Protein AF-A0A3N5NLP8-F1 (afdb_monomer)

Sequence (123 aa):
MAPIVLSALDLPSLENQPTICHPLHTFRSRAATRAAYEDRAVSVDARPTIVDGLIRVNVTVNSQEPPKMPTPEAPFKQPDPLLNWSNSFALLLQSGKPMVALETSDAVTKRRMSIEVKATILK

pLDDT: mean 72.52, std 20.79, range [34.62, 97.81]

Radius of gyration: 33.48 Å; Cα contacts (8 Å, |Δi|>4): 142; chains: 1; bounding box: 58×77×70 Å

Secondary structure (DSSP, 8-state):
----------------------------------------EEEEEEEEEEETTEEEEEEEEEEE-------TTS------GGG-EEEEEEEEE-TT--EEEEEEE-TTT--EEEEEE------

Nearest PDB structures (foldseek):
  4mq7-assembly1_A  TM=4.388E-01  e=2.510E+00  Homo sapiens
  4x6f-assembly1_A  TM=4.170E-01  e=6.845E+00  Homo sapiens

Mean predicted aligned error: 15.93 Å

Structure (mmCIF, N/CA/C/O backbone):
data_AF-A0A3N5NLP8-F1
#
_entry.id   AF-A0A3N5NLP8-F1
#
loop_
_atom_site.group_PDB
_atom_site.id
_atom_site.type_symbol
_atom_site.label_atom_id
_atom_site.label_alt_id
_atom_site.label_comp_id
_atom_site.label_asym_id
_atom_site.label_entity_id
_atom_site.label_seq_id
_atom_site.pdbx_PDB_ins_code
_atom_site.Cartn_x
_atom_site.Cartn_y
_atom_site.Cartn_z
_atom_site.occupancy
_atom_site.B_iso_or_equiv
_atom_site.auth_seq_id
_atom_site.auth_comp_id
_atom_site.auth_asym_id
_atom_site.auth_atom_id
_atom_site.pdbx_PDB_model_num
ATOM 1 N N . MET A 1 1 ? 1.611 66.928 -51.313 1.00 37.59 1 MET A N 1
ATOM 2 C CA . MET A 1 1 ? 2.534 68.081 -51.278 1.00 37.59 1 MET A CA 1
ATOM 3 C C . MET A 1 1 ? 3.824 67.626 -50.619 1.00 37.59 1 MET A C 1
ATOM 5 O O . MET A 1 1 ? 3.782 67.190 -49.480 1.00 37.59 1 MET A O 1
ATOM 9 N N . ALA A 1 2 ? 4.916 67.639 -51.387 1.00 47.12 2 ALA A N 1
ATOM 10 C CA . ALA A 1 2 ? 6.308 67.561 -50.921 1.00 47.12 2 ALA A CA 1
ATOM 11 C C . ALA A 1 2 ? 6.633 68.825 -50.068 1.00 47.12 2 ALA A C 1
ATOM 13 O O . ALA A 1 2 ? 5.840 69.767 -50.202 1.00 47.12 2 ALA A O 1
ATOM 14 N N . PRO A 1 3 ? 7.746 68.944 -49.285 1.00 48.66 3 PRO A N 1
ATOM 15 C CA . PRO A 1 3 ? 9.103 68.585 -49.752 1.00 48.66 3 PRO A CA 1
ATOM 16 C C . PRO A 1 3 ? 10.246 68.322 -48.701 1.00 48.66 3 PRO A C 1
ATOM 18 O O . PRO A 1 3 ? 10.047 68.501 -47.509 1.00 48.66 3 PRO A O 1
ATOM 21 N N . ILE A 1 4 ? 11.464 68.009 -49.216 1.00 39.38 4 ILE A N 1
ATOM 22 C CA . ILE A 1 4 ? 12.813 68.539 -48.807 1.00 39.38 4 ILE A CA 1
ATOM 23 C C . ILE A 1 4 ? 13.465 68.001 -47.482 1.00 39.38 4 ILE A C 1
ATOM 25 O O . ILE A 1 4 ? 12.755 67.817 -46.511 1.00 39.38 4 ILE A O 1
ATOM 29 N N . VAL A 1 5 ? 14.784 67.742 -47.277 1.00 38.22 5 VAL A N 1
ATOM 30 C CA . VAL A 1 5 ? 16.069 67.822 -48.040 1.00 38.22 5 VAL A CA 1
ATOM 31 C C . VAL A 1 5 ? 17.267 67.332 -47.174 1.00 38.22 5 VAL A C 1
ATOM 33 O O . VAL A 1 5 ? 17.273 67.546 -45.970 1.00 38.22 5 VAL A O 1
ATOM 36 N N . LEU A 1 6 ? 18.256 66.728 -47.858 1.00 34.62 6 LEU A N 1
ATOM 37 C CA . LEU A 1 6 ? 19.743 66.696 -47.745 1.00 34.62 6 LEU A CA 1
ATOM 38 C C . LEU A 1 6 ? 20.582 66.479 -46.450 1.00 34.62 6 LEU A C 1
ATOM 40 O O . LEU A 1 6 ? 20.473 67.216 -45.479 1.00 34.62 6 LEU A O 1
ATOM 44 N N . SER A 1 7 ? 21.652 65.685 -46.692 1.00 37.09 7 SER A N 1
ATOM 45 C CA . SER A 1 7 ? 23.093 65.898 -46.364 1.00 37.09 7 SER A CA 1
ATOM 46 C C . SER A 1 7 ? 23.588 65.641 -44.932 1.00 37.09 7 SER A C 1
ATOM 48 O O . SER A 1 7 ? 22.862 65.876 -43.984 1.00 37.09 7 SER A O 1
ATOM 50 N N . ALA A 1 8 ? 24.828 65.211 -44.656 1.00 35.59 8 ALA A N 1
ATOM 51 C CA . ALA A 1 8 ? 26.021 64.859 -45.438 1.00 35.59 8 ALA A CA 1
ATOM 52 C C . ALA A 1 8 ? 26.962 63.994 -44.558 1.00 35.59 8 ALA A C 1
ATOM 54 O O . ALA A 1 8 ? 26.833 63.994 -43.340 1.00 35.59 8 ALA A O 1
ATOM 55 N N . LEU A 1 9 ? 27.877 63.284 -45.232 1.00 45.72 9 LEU A N 1
ATOM 56 C CA . LEU A 1 9 ? 29.258 62.922 -44.859 1.00 45.72 9 LEU A CA 1
ATOM 57 C C . LEU A 1 9 ? 29.652 62.928 -43.369 1.00 45.72 9 LEU A C 1
ATOM 59 O O . LEU A 1 9 ? 29.716 63.990 -42.763 1.00 45.72 9 LEU A O 1
ATOM 63 N N . ASP A 1 10 ? 30.159 61.790 -42.886 1.00 39.56 10 ASP A N 1
ATOM 64 C CA . ASP A 1 10 ? 31.496 61.807 -42.282 1.00 39.56 10 ASP A CA 1
ATOM 65 C C . ASP A 1 10 ? 32.181 60.433 -42.384 1.00 39.56 10 ASP A C 1
ATOM 67 O O . ASP A 1 10 ? 31.595 59.394 -42.077 1.00 39.56 10 ASP A O 1
ATOM 71 N N . LEU A 1 11 ? 33.423 60.443 -42.863 1.00 53.59 11 LEU A N 1
ATOM 72 C CA . LEU A 1 11 ? 34.351 59.314 -42.903 1.00 53.59 11 LEU A CA 1
ATOM 73 C C . LEU A 1 11 ? 35.507 59.676 -41.965 1.00 53.59 11 LEU A C 1
ATOM 75 O O . LEU A 1 11 ? 36.300 60.548 -42.314 1.00 53.59 11 LEU A O 1
ATOM 79 N N . PRO A 1 12 ? 35.686 58.960 -40.850 1.00 48.59 12 PRO A N 1
ATOM 80 C CA . PRO A 1 12 ? 37.001 58.798 -40.250 1.00 48.59 12 PRO A CA 1
ATOM 81 C C . PRO A 1 12 ? 37.440 57.341 -40.455 1.00 48.59 12 PRO A C 1
ATOM 83 O O . PRO A 1 12 ? 36.744 56.396 -40.101 1.00 48.59 12 PRO A O 1
ATOM 86 N N . SER A 1 13 ? 38.466 57.119 -41.271 1.00 41.59 13 SER A N 1
ATOM 87 C CA . SER A 1 13 ? 39.885 57.157 -40.892 1.00 41.59 13 SER A CA 1
ATOM 88 C C . SER A 1 13 ? 40.348 55.806 -40.349 1.00 41.59 13 SER A C 1
ATOM 90 O O . SER A 1 13 ? 39.900 55.334 -39.308 1.00 41.59 13 SER A O 1
ATOM 92 N N . LEU A 1 14 ? 41.259 55.192 -41.107 1.00 51.69 14 LEU A N 1
ATOM 93 C CA . LEU A 1 14 ? 42.078 54.058 -40.703 1.00 51.69 14 LEU A CA 1
ATOM 94 C C . LEU A 1 14 ? 42.823 54.399 -39.413 1.00 51.69 14 LEU A C 1
ATOM 96 O O . LEU A 1 14 ? 43.750 55.196 -39.463 1.00 51.69 14 LEU A O 1
ATOM 100 N N . GLU A 1 15 ? 42.497 53.740 -38.306 1.00 49.00 15 GLU A N 1
ATOM 101 C CA . GLU A 1 15 ? 43.512 53.379 -37.321 1.00 49.00 15 GLU A CA 1
ATOM 102 C C . GLU A 1 15 ? 43.007 52.304 -36.358 1.00 49.00 15 GLU A C 1
ATOM 104 O O . GLU A 1 15 ? 41.912 52.383 -35.807 1.00 49.00 15 GLU A O 1
ATOM 109 N N . ASN A 1 16 ? 43.887 51.330 -36.129 1.00 49.62 16 ASN A N 1
ATOM 110 C CA . ASN A 1 16 ? 43.875 50.381 -35.022 1.00 49.62 16 ASN A CA 1
ATOM 111 C C . ASN A 1 16 ? 42.910 49.181 -35.130 1.00 49.62 16 ASN A C 1
ATOM 113 O O . ASN A 1 16 ? 41.858 49.128 -34.497 1.00 49.62 16 ASN A O 1
ATOM 117 N N . GLN A 1 17 ? 43.324 48.144 -35.872 1.00 42.97 17 GLN A N 1
ATOM 118 C CA . GLN A 1 17 ? 42.794 46.796 -35.650 1.00 42.97 17 GLN A CA 1
ATOM 119 C C . GLN A 1 17 ? 43.448 46.199 -34.394 1.00 42.97 17 GLN A C 1
ATOM 121 O O . GLN A 1 17 ? 44.653 45.941 -34.418 1.00 42.97 17 GLN A O 1
ATOM 126 N N . PRO A 1 18 ? 42.708 45.916 -33.308 1.00 43.25 18 PRO A N 1
ATOM 127 C CA . PRO A 1 18 ? 43.194 44.970 -32.322 1.00 43.25 18 PRO A CA 1
ATOM 128 C C . PRO A 1 18 ? 43.173 43.580 -32.960 1.00 43.25 18 PRO A C 1
ATOM 130 O O . PRO A 1 18 ? 42.140 43.127 -33.452 1.00 43.25 18 PRO A O 1
ATOM 133 N N . THR A 1 19 ? 44.314 42.895 -32.950 1.00 53.75 19 THR A N 1
ATOM 134 C CA . THR A 1 19 ? 44.403 41.466 -33.257 1.00 53.75 19 THR A CA 1
ATOM 135 C C . THR A 1 19 ? 43.453 40.715 -32.327 1.00 53.75 19 THR A C 1
ATOM 137 O O . THR A 1 19 ? 43.763 40.465 -31.162 1.00 53.75 19 THR A O 1
ATOM 140 N N . ILE A 1 20 ? 42.265 40.381 -32.831 1.00 46.31 20 ILE A N 1
ATOM 141 C CA . ILE A 1 20 ? 41.319 39.511 -32.143 1.00 46.31 20 ILE A CA 1
ATOM 142 C C . ILE A 1 20 ? 41.908 38.107 -32.231 1.00 46.31 20 ILE A C 1
ATOM 144 O O . ILE A 1 20 ? 41.724 37.387 -33.209 1.00 46.31 20 ILE A O 1
ATOM 148 N N . CYS A 1 21 ? 42.641 37.714 -31.194 1.00 42.69 21 CYS A N 1
ATOM 149 C CA . CYS A 1 21 ? 42.892 36.310 -30.925 1.00 42.69 21 CYS A CA 1
ATOM 150 C C . CYS A 1 21 ? 41.525 35.655 -30.715 1.00 42.69 21 CYS A C 1
ATOM 152 O O . CYS A 1 21 ? 40.910 35.845 -29.668 1.00 42.69 21 CYS A O 1
ATOM 154 N N . HIS A 1 22 ? 41.019 34.918 -31.705 1.00 40.53 22 HIS A N 1
ATOM 155 C CA . HIS A 1 22 ? 39.887 34.031 -31.481 1.00 40.53 22 HIS A CA 1
ATOM 156 C C . HIS A 1 22 ? 40.308 33.014 -30.416 1.00 40.53 22 HIS A C 1
ATOM 158 O O . HIS A 1 22 ? 41.209 32.211 -30.684 1.00 40.53 22 HIS A O 1
ATOM 164 N N . PRO A 1 23 ? 39.704 33.002 -29.212 1.00 45.69 23 PRO A N 1
ATOM 165 C CA . PRO A 1 23 ? 39.822 31.825 -28.383 1.00 45.69 23 PRO A CA 1
ATOM 166 C C . PRO A 1 23 ? 39.174 30.701 -29.188 1.00 45.69 23 PRO A C 1
ATOM 168 O O . PRO A 1 23 ? 37.975 30.731 -29.471 1.00 45.69 23 PRO A O 1
ATOM 171 N N . LEU A 1 24 ? 39.981 29.719 -29.593 1.00 41.62 24 LEU A N 1
ATOM 172 C CA . LEU A 1 24 ? 39.493 28.391 -29.925 1.00 41.62 24 LEU A CA 1
ATOM 173 C C . LEU A 1 24 ? 38.760 27.898 -28.678 1.00 41.62 24 LEU A C 1
ATOM 175 O O . LEU A 1 24 ? 39.335 27.271 -27.790 1.00 41.62 24 LEU A O 1
ATOM 179 N N . HIS A 1 25 ? 37.473 28.225 -28.593 1.00 42.22 25 HIS A N 1
ATOM 180 C CA . HIS A 1 25 ? 36.535 27.520 -27.756 1.00 42.22 25 HIS A CA 1
ATOM 181 C C . HIS A 1 25 ? 36.469 26.117 -28.342 1.00 42.22 25 HIS A C 1
ATOM 183 O O . HIS A 1 25 ? 35.593 25.789 -29.138 1.00 42.22 25 HIS A O 1
ATOM 189 N N . THR A 1 26 ? 37.412 25.263 -27.946 1.00 43.81 26 THR A N 1
ATOM 190 C CA . THR A 1 26 ? 37.135 23.840 -27.886 1.00 43.81 26 THR A CA 1
ATOM 191 C C . THR A 1 26 ? 35.930 23.723 -26.972 1.00 43.81 26 THR A C 1
ATOM 193 O O . THR A 1 26 ? 36.052 23.763 -25.745 1.00 43.81 26 THR A O 1
ATOM 196 N N . PHE A 1 27 ? 34.751 23.651 -27.585 1.00 39.81 27 PHE A N 1
ATOM 197 C CA . PHE A 1 27 ? 33.553 23.129 -26.971 1.00 39.81 27 PHE A CA 1
ATOM 198 C C . PHE A 1 27 ? 33.929 21.711 -26.542 1.00 39.81 27 PHE A C 1
ATOM 200 O O . PHE A 1 27 ? 33.779 20.740 -27.279 1.00 39.81 27 PHE A O 1
ATOM 207 N N . ARG A 1 28 ? 34.468 21.577 -25.325 1.00 47.31 28 ARG A N 1
ATOM 208 C CA . ARG A 1 28 ? 34.293 20.354 -24.562 1.00 47.31 28 ARG A CA 1
ATOM 209 C C . ARG A 1 28 ? 32.790 20.259 -24.390 1.00 47.31 28 ARG A C 1
ATOM 211 O O . ARG A 1 28 ? 32.229 20.834 -23.461 1.00 47.31 28 ARG A O 1
ATOM 218 N N . SER A 1 29 ? 32.154 19.575 -25.335 1.00 47.47 29 SER A N 1
ATOM 219 C CA . SER A 1 29 ? 30.876 18.920 -25.148 1.00 47.47 29 SER A CA 1
ATOM 220 C C . SER A 1 29 ? 31.035 18.087 -23.877 1.00 47.47 29 SER A C 1
ATOM 222 O O . SER A 1 29 ? 31.491 16.943 -23.895 1.00 47.47 29 SER A O 1
ATOM 224 N N 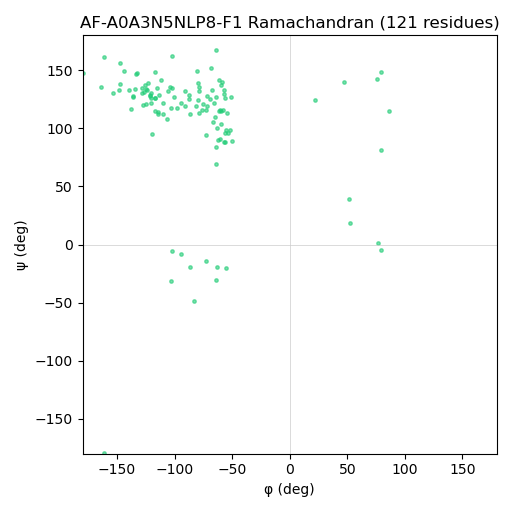. ARG A 1 30 ? 30.734 18.703 -22.731 1.00 47.41 30 ARG A N 1
ATOM 225 C CA . ARG A 1 30 ? 30.304 17.987 -21.546 1.00 47.41 30 ARG A CA 1
ATOM 226 C C . ARG A 1 30 ? 29.013 17.331 -21.996 1.00 47.41 30 ARG A C 1
ATOM 228 O O . ARG A 1 30 ? 27.956 17.950 -21.927 1.00 47.41 30 ARG A O 1
ATOM 235 N N . ALA A 1 31 ? 29.131 16.119 -22.534 1.00 53.31 31 ALA A N 1
ATOM 236 C CA . ALA A 1 31 ? 28.024 15.197 -22.623 1.00 53.31 31 ALA A CA 1
ATOM 237 C C . ALA A 1 31 ? 27.500 15.091 -21.194 1.00 53.31 31 ALA A C 1
ATOM 239 O O . ALA A 1 31 ? 28.100 14.442 -20.338 1.00 53.31 31 ALA A O 1
ATOM 240 N N . ALA A 1 32 ? 26.468 15.874 -20.896 1.00 54.88 32 ALA A N 1
ATOM 241 C CA . ALA A 1 32 ? 25.752 15.770 -19.655 1.00 54.88 32 ALA A CA 1
ATOM 242 C C . ALA A 1 32 ? 25.139 14.374 -19.691 1.00 54.88 32 ALA A C 1
ATOM 244 O O . ALA A 1 32 ? 24.141 14.148 -20.371 1.00 54.88 32 ALA A O 1
ATOM 245 N N . THR A 1 33 ? 25.770 13.427 -19.006 1.00 50.59 33 THR A N 1
ATOM 246 C CA . THR A 1 33 ? 25.199 12.134 -18.644 1.00 50.59 33 THR A CA 1
ATOM 247 C C . THR A 1 33 ? 24.031 12.398 -17.696 1.00 50.59 33 THR A C 1
ATOM 249 O O . THR A 1 33 ? 24.090 12.135 -16.498 1.00 50.59 33 THR A O 1
ATOM 252 N N . ARG A 1 34 ? 22.947 12.987 -18.217 1.00 51.75 34 ARG A N 1
ATOM 253 C CA . ARG A 1 34 ? 21.654 12.949 -17.551 1.00 51.75 34 ARG A CA 1
ATOM 254 C C . ARG A 1 34 ? 21.260 11.483 -17.546 1.00 51.75 34 ARG A C 1
ATOM 256 O O . ARG A 1 34 ? 21.004 10.907 -18.599 1.00 51.75 34 ARG A O 1
ATOM 263 N N . ALA A 1 35 ? 21.282 10.875 -16.365 1.00 59.28 35 ALA A N 1
ATOM 264 C CA . ALA A 1 35 ? 20.663 9.578 -16.172 1.00 59.28 35 ALA A CA 1
ATOM 265 C C . ALA A 1 35 ? 19.233 9.664 -16.722 1.00 59.28 35 ALA A C 1
ATOM 267 O O . ALA A 1 35 ? 18.499 10.592 -16.376 1.00 59.28 35 ALA A O 1
ATOM 268 N N . ALA A 1 36 ? 18.867 8.742 -17.611 1.00 60.41 36 ALA A N 1
ATOM 269 C CA . ALA A 1 36 ? 17.495 8.633 -18.074 1.00 60.41 36 ALA A CA 1
ATOM 270 C C . ALA A 1 36 ? 16.608 8.394 -16.843 1.00 60.41 36 ALA A C 1
ATOM 272 O O . ALA A 1 36 ? 16.785 7.412 -16.116 1.00 60.41 36 ALA A O 1
ATOM 273 N N . TYR A 1 37 ? 15.717 9.340 -16.555 1.00 59.25 37 TYR A N 1
ATOM 274 C CA . TYR A 1 37 ? 14.707 9.177 -15.522 1.00 59.25 37 TYR A CA 1
ATOM 275 C C . TYR A 1 37 ? 13.516 8.491 -16.180 1.00 59.25 37 TYR A C 1
ATOM 277 O O . TYR A 1 37 ? 12.905 9.053 -17.084 1.00 59.25 37 TYR A O 1
ATOM 285 N N . GLU A 1 38 ? 13.246 7.252 -15.787 1.00 67.12 38 GLU A N 1
ATOM 286 C CA . GLU A 1 38 ? 12.012 6.570 -16.164 1.00 67.12 38 GLU A CA 1
ATOM 287 C C . GLU A 1 38 ? 10.991 6.770 -15.045 1.00 67.12 38 GLU A C 1
ATOM 289 O O . GLU A 1 38 ? 11.252 6.402 -13.891 1.00 67.12 38 GLU A O 1
ATOM 294 N N . ASP A 1 39 ? 9.852 7.366 -15.402 1.00 69.19 39 ASP A N 1
ATOM 295 C CA . ASP A 1 39 ? 8.692 7.473 -14.526 1.00 69.19 39 ASP A CA 1
ATOM 296 C C . ASP A 1 39 ? 8.107 6.077 -14.292 1.00 69.19 39 ASP A C 1
ATOM 298 O O . ASP A 1 39 ? 7.915 5.297 -15.228 1.00 69.19 39 ASP A O 1
ATOM 302 N N . ARG A 1 40 ? 7.826 5.753 -13.027 1.00 72.50 40 ARG A N 1
ATOM 303 C CA . ARG A 1 40 ? 7.183 4.494 -12.635 1.00 72.50 40 ARG A CA 1
ATOM 304 C C . ARG A 1 40 ? 5.885 4.790 -11.909 1.00 72.50 40 ARG A C 1
ATOM 306 O O . ARG A 1 40 ? 5.869 5.580 -10.966 1.00 72.50 40 ARG A O 1
ATOM 313 N N . ALA A 1 41 ? 4.815 4.126 -12.328 1.00 81.00 41 ALA A N 1
ATOM 314 C CA . ALA A 1 41 ? 3.546 4.177 -11.626 1.00 81.00 41 ALA A CA 1
ATOM 315 C C . ALA A 1 41 ? 3.523 3.090 -10.545 1.00 81.00 41 ALA A C 1
ATOM 317 O O . ALA A 1 41 ? 3.718 1.909 -10.837 1.00 81.00 41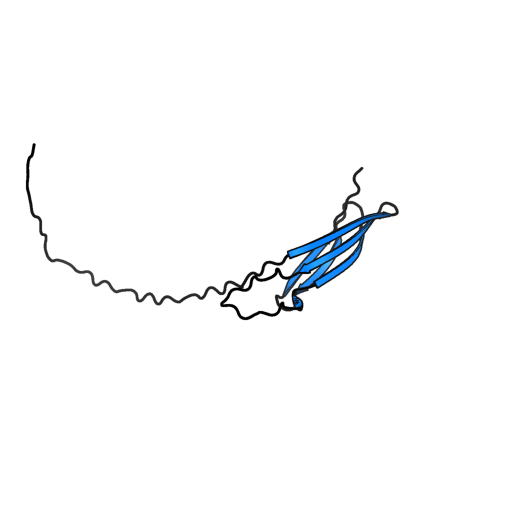 ALA A O 1
ATOM 318 N N . VAL A 1 42 ? 3.267 3.494 -9.300 1.00 85.06 42 VAL A N 1
ATOM 319 C CA . VAL A 1 42 ? 3.030 2.581 -8.177 1.00 85.06 42 VAL A CA 1
ATOM 320 C C . VAL A 1 42 ? 1.561 2.684 -7.789 1.00 85.06 42 VAL A C 1
ATOM 322 O O . VAL A 1 42 ? 1.074 3.762 -7.460 1.00 85.06 42 VAL A O 1
ATOM 325 N N . SER A 1 43 ? 0.862 1.556 -7.832 1.00 91.00 43 SER A N 1
ATOM 326 C CA . SER A 1 43 ? -0.527 1.420 -7.400 1.00 91.00 43 SER A CA 1
ATOM 327 C C . SER A 1 43 ? -0.575 0.723 -6.044 1.00 91.00 43 SER A C 1
ATOM 329 O O . SER A 1 43 ? 0.113 -0.278 -5.840 1.00 91.00 43 SER A O 1
ATOM 331 N N . VAL A 1 44 ? -1.390 1.240 -5.123 1.00 92.31 44 VAL A N 1
ATOM 332 C CA . VAL A 1 44 ? -1.550 0.704 -3.765 1.00 92.31 44 VAL A CA 1
ATOM 333 C C . VAL A 1 44 ? -3.035 0.468 -3.497 1.00 92.31 44 VAL A C 1
ATOM 335 O O . VAL A 1 44 ? -3.818 1.412 -3.534 1.00 92.31 44 VAL A O 1
ATOM 338 N N . ASP A 1 45 ? -3.410 -0.780 -3.216 1.00 95.75 45 ASP A N 1
ATOM 339 C CA . ASP A 1 45 ? -4.729 -1.157 -2.689 1.00 95.75 45 ASP A CA 1
ATOM 340 C C . ASP A 1 45 ? -4.585 -1.520 -1.210 1.00 95.75 45 ASP A C 1
ATOM 342 O O . ASP A 1 45 ? -3.694 -2.288 -0.840 1.00 95.75 45 ASP A O 1
ATOM 346 N N . ALA A 1 46 ? -5.451 -0.982 -0.354 1.00 95.62 46 ALA A N 1
ATOM 347 C CA . ALA A 1 46 ? -5.416 -1.232 1.083 1.00 95.62 46 ALA A CA 1
ATOM 348 C C . ALA A 1 46 ? -6.827 -1.477 1.620 1.00 95.62 46 ALA A C 1
ATOM 350 O O . ALA A 1 46 ? -7.729 -0.661 1.443 1.00 95.62 46 ALA A O 1
ATOM 351 N N . ARG A 1 47 ? -7.009 -2.599 2.322 1.00 97.25 47 ARG A N 1
ATOM 352 C CA . ARG A 1 47 ? -8.297 -3.030 2.882 1.00 97.25 47 ARG A CA 1
ATOM 353 C C . ARG A 1 47 ? -8.189 -3.144 4.403 1.00 97.25 47 ARG A C 1
ATOM 355 O O . ARG A 1 47 ? -7.700 -4.168 4.892 1.00 97.25 47 ARG A O 1
ATOM 362 N N . PRO A 1 48 ? -8.574 -2.095 5.153 1.00 96.50 48 PRO A N 1
ATOM 363 C CA . PRO A 1 48 ? -8.512 -2.100 6.608 1.00 96.50 48 PRO A CA 1
ATOM 364 C C . PRO A 1 48 ? -9.707 -2.840 7.232 1.00 96.50 48 PRO A C 1
ATOM 366 O O . PRO A 1 48 ? -10.815 -2.851 6.701 1.00 96.50 48 PRO A O 1
ATOM 369 N N . THR A 1 49 ? -9.494 -3.450 8.393 1.00 97.69 49 THR A N 1
ATOM 370 C CA . THR A 1 49 ? -10.518 -4.082 9.235 1.00 97.69 49 THR A CA 1
ATOM 371 C C . THR A 1 49 ? -10.116 -3.921 10.698 1.00 97.69 49 THR A C 1
ATOM 373 O O . THR A 1 49 ? -8.945 -4.078 11.038 1.00 97.69 49 THR A O 1
ATOM 376 N N . ILE A 1 50 ? -11.066 -3.605 11.576 1.00 97.06 50 ILE A N 1
ATOM 377 C CA . ILE A 1 50 ? -10.799 -3.481 13.015 1.00 97.06 50 ILE A CA 1
ATOM 378 C C . ILE A 1 50 ? -10.956 -4.859 13.663 1.00 97.06 50 ILE A C 1
ATOM 380 O O . ILE A 1 50 ? -11.973 -5.519 13.462 1.00 97.06 50 ILE A O 1
ATOM 384 N N . VAL A 1 51 ? -9.952 -5.288 14.427 1.00 96.62 51 VAL A N 1
ATOM 385 C CA . VAL A 1 51 ? -9.932 -6.566 15.156 1.00 96.62 51 VAL A CA 1
ATOM 386 C C . VAL A 1 51 ? -9.354 -6.303 16.543 1.00 96.62 51 VAL A C 1
ATOM 388 O O . VAL A 1 51 ? -8.215 -5.858 16.647 1.00 96.62 51 VAL A O 1
ATOM 391 N N . ASP A 1 52 ? -10.142 -6.518 17.598 1.00 95.12 52 ASP A N 1
ATOM 392 C CA . ASP A 1 52 ? -9.719 -6.377 19.005 1.00 95.12 52 ASP A CA 1
ATOM 393 C C . ASP A 1 52 ? -9.037 -5.034 19.342 1.00 95.12 52 ASP A C 1
ATOM 395 O O . ASP A 1 52 ? -8.048 -4.964 20.069 1.00 95.12 52 ASP A O 1
ATOM 399 N N . GLY A 1 53 ? -9.544 -3.933 18.774 1.00 93.75 53 GLY A N 1
ATOM 400 C CA . GLY A 1 53 ? -8.981 -2.588 18.968 1.00 93.75 53 GLY A CA 1
ATOM 401 C C . GLY A 1 53 ? -7.697 -2.304 18.174 1.00 93.75 53 GLY A C 1
ATOM 402 O O . GLY A 1 53 ? -7.161 -1.197 18.252 1.00 93.75 53 GLY A O 1
ATOM 403 N N . LEU A 1 54 ? -7.225 -3.266 17.379 1.00 96.38 54 LEU A N 1
ATOM 404 C CA . LEU A 1 54 ? -6.137 -3.120 16.414 1.00 96.38 54 LEU A CA 1
ATOM 405 C C . LEU A 1 54 ? -6.686 -2.991 14.989 1.00 96.38 54 LEU A C 1
ATOM 407 O O . LEU A 1 54 ? -7.837 -3.324 14.702 1.00 96.38 54 LEU A O 1
ATOM 411 N N . ILE A 1 55 ? -5.847 -2.501 14.078 1.00 97.81 55 ILE A N 1
ATOM 412 C CA . ILE A 1 55 ? -6.194 -2.333 12.666 1.00 97.81 55 ILE A CA 1
ATOM 413 C C . ILE A 1 55 ? -5.466 -3.411 11.868 1.00 97.81 55 ILE A C 1
ATOM 415 O O . ILE A 1 55 ? -4.253 -3.342 11.675 1.00 97.81 55 ILE A O 1
ATOM 419 N N . ARG A 1 56 ? -6.201 -4.407 11.378 1.00 97.69 56 ARG A N 1
ATOM 420 C CA . ARG A 1 56 ? -5.700 -5.343 10.373 1.00 97.69 56 ARG A CA 1
ATOM 421 C C . ARG A 1 56 ? -5.787 -4.676 9.004 1.00 97.69 56 ARG A C 1
ATOM 423 O O . ARG A 1 56 ? -6.867 -4.258 8.605 1.00 97.69 56 ARG A O 1
ATOM 430 N N . VAL A 1 57 ? -4.684 -4.590 8.270 1.00 97.44 57 VAL A N 1
ATOM 431 C CA . VAL A 1 57 ? -4.666 -4.020 6.915 1.00 97.44 57 VAL A CA 1
ATOM 432 C C . VAL A 1 57 ? -4.080 -5.037 5.953 1.00 97.44 57 VAL A C 1
ATOM 434 O O . VAL A 1 57 ? -2.933 -5.446 6.113 1.00 97.44 57 VAL A O 1
ATOM 437 N N . ASN A 1 58 ? -4.854 -5.428 4.943 1.00 97.06 58 ASN A N 1
ATOM 438 C CA . ASN A 1 58 ? -4.320 -6.157 3.796 1.00 97.06 58 ASN A CA 1
ATOM 439 C C . ASN A 1 58 ? -3.916 -5.131 2.736 1.00 97.06 58 ASN A C 1
ATOM 441 O O . ASN A 1 58 ? -4.768 -4.373 2.273 1.00 97.06 58 ASN A O 1
ATOM 445 N N . VAL A 1 59 ? -2.637 -5.092 2.377 1.00 95.94 59 VAL A N 1
ATOM 446 C CA . VAL A 1 59 ? -2.077 -4.147 1.409 1.00 95.94 59 VAL A CA 1
ATOM 447 C C . VAL A 1 59 ? -1.569 -4.922 0.203 1.00 95.94 59 VAL A C 1
ATOM 449 O O . VAL A 1 59 ? -0.896 -5.940 0.353 1.00 95.94 59 VAL A O 1
ATOM 452 N N . THR A 1 60 ? -1.884 -4.434 -0.990 1.00 95.44 60 THR A N 1
ATOM 453 C CA . THR A 1 60 ? -1.298 -4.888 -2.250 1.00 95.44 60 THR A CA 1
ATOM 454 C C . THR A 1 60 ? -0.646 -3.704 -2.939 1.00 95.44 60 THR A C 1
ATOM 456 O O . THR A 1 60 ? -1.273 -2.663 -3.119 1.00 95.44 60 THR A O 1
ATOM 459 N N . VAL A 1 61 ? 0.616 -3.861 -3.318 1.00 91.88 61 VAL A N 1
ATOM 460 C CA . VAL A 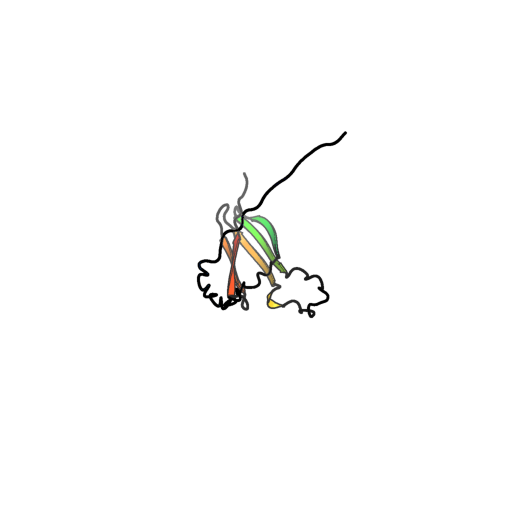1 61 ? 1.404 -2.843 -4.005 1.00 91.88 61 VAL A CA 1
ATOM 461 C C . VAL A 1 61 ? 1.878 -3.410 -5.326 1.00 91.88 61 VAL A C 1
ATOM 463 O O . VAL A 1 61 ? 2.469 -4.486 -5.357 1.00 91.88 61 VAL A O 1
ATOM 466 N N . ASN A 1 62 ? 1.632 -2.676 -6.401 1.00 91.06 62 ASN A N 1
ATOM 467 C CA . ASN A 1 62 ? 1.997 -3.061 -7.753 1.00 91.06 62 ASN A CA 1
ATOM 468 C C . ASN A 1 62 ? 2.768 -1.918 -8.422 1.00 91.06 62 ASN A C 1
ATOM 470 O O . ASN A 1 62 ? 2.363 -0.760 -8.337 1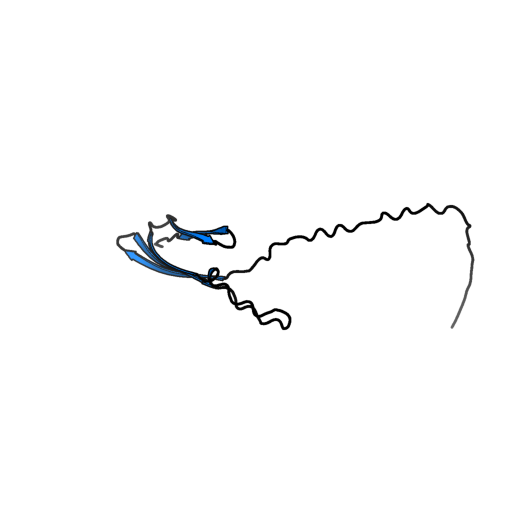.00 91.06 62 ASN A O 1
ATOM 474 N N . SER A 1 63 ? 3.864 -2.249 -9.090 1.00 85.62 63 SER A N 1
ATOM 475 C CA . SER A 1 63 ? 4.628 -1.347 -9.945 1.00 85.62 63 SER A CA 1
ATOM 476 C C . SER A 1 63 ? 4.572 -1.880 -11.362 1.00 85.62 63 SER A C 1
ATOM 478 O O . SER A 1 63 ? 4.943 -3.029 -11.602 1.00 85.62 63 SER A O 1
ATOM 480 N N . GLN A 1 64 ? 4.145 -1.031 -12.292 1.00 80.56 64 GLN A N 1
ATOM 481 C CA . GLN A 1 64 ? 4.131 -1.350 -13.714 1.00 80.56 64 GLN A CA 1
ATOM 482 C C . GLN A 1 64 ? 4.893 -0.285 -14.494 1.00 80.56 64 GLN A C 1
ATOM 484 O O . GLN A 1 64 ? 4.760 0.915 -14.230 1.00 80.56 64 GLN A O 1
ATOM 489 N N . GLU A 1 65 ? 5.697 -0.726 -15.459 1.00 73.44 65 GLU A N 1
ATOM 490 C CA . GLU A 1 65 ? 6.269 0.169 -16.458 1.00 73.44 65 GLU A CA 1
ATOM 491 C C . GLU A 1 65 ? 5.126 0.758 -17.306 1.00 73.44 65 GLU A C 1
ATOM 493 O O . GLU A 1 65 ? 4.292 -0.000 -17.816 1.00 73.44 65 GLU A O 1
ATOM 498 N N . PRO A 1 66 ? 5.036 2.094 -17.454 1.00 66.69 66 PRO A N 1
ATOM 499 C CA . PRO A 1 66 ? 4.022 2.686 -18.311 1.00 66.69 66 PRO A CA 1
ATOM 500 C C . PRO A 1 66 ? 4.223 2.210 -19.759 1.00 66.69 66 PRO A C 1
ATOM 502 O O . PRO A 1 66 ? 5.366 2.098 -20.215 1.00 66.69 66 PRO A O 1
ATOM 505 N N . PRO A 1 67 ? 3.140 1.948 -20.513 1.00 66.25 67 PRO A N 1
ATOM 506 C CA . PRO A 1 67 ? 3.260 1.542 -21.904 1.00 66.25 67 PRO A CA 1
ATOM 507 C C . PRO A 1 67 ? 3.965 2.648 -22.697 1.00 66.25 67 PRO A C 1
ATOM 509 O O . PRO A 1 67 ? 3.461 3.764 -22.828 1.00 66.25 67 PRO A O 1
ATOM 512 N N . LYS A 1 68 ? 5.151 2.342 -23.228 1.00 68.75 68 LYS A N 1
ATOM 513 C CA . LYS A 1 68 ? 5.875 3.242 -24.129 1.00 68.75 68 LYS A CA 1
ATOM 514 C C . LYS A 1 68 ? 5.138 3.256 -25.468 1.00 68.75 68 LYS A C 1
ATOM 516 O O . LYS A 1 68 ? 4.988 2.211 -26.099 1.00 68.75 68 LYS A O 1
ATOM 521 N N . MET A 1 69 ? 4.651 4.426 -25.894 1.00 67.31 69 MET A N 1
ATOM 522 C CA . MET A 1 69 ? 4.084 4.563 -27.237 1.00 67.31 69 MET A CA 1
ATOM 523 C C . MET A 1 69 ? 5.160 4.211 -28.274 1.00 67.31 69 MET A C 1
ATOM 525 O O . MET A 1 69 ? 6.309 4.626 -28.105 1.00 67.31 69 MET A O 1
ATOM 529 N N . PRO A 1 70 ? 4.825 3.446 -29.328 1.00 62.56 70 PRO A N 1
ATOM 530 C CA . PRO A 1 70 ? 5.789 3.097 -30.358 1.00 62.56 70 PRO A CA 1
ATOM 531 C C . PRO A 1 70 ? 6.193 4.364 -31.115 1.00 62.56 70 PRO A C 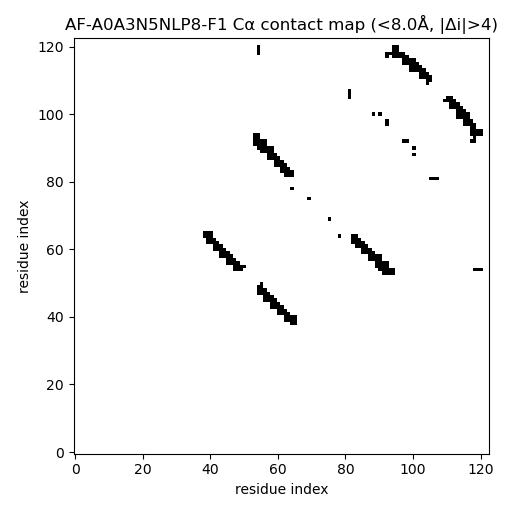1
ATOM 533 O O . PRO A 1 70 ? 5.431 4.902 -31.916 1.00 62.56 70 PRO A O 1
ATOM 536 N N . THR A 1 71 ? 7.397 4.861 -30.848 1.00 68.56 71 THR A N 1
ATOM 537 C CA . THR A 1 71 ? 8.017 5.899 -31.671 1.00 68.56 71 THR A CA 1
ATOM 538 C C . THR A 1 71 ? 8.584 5.224 -32.925 1.00 68.56 71 THR A C 1
ATOM 540 O O . THR A 1 71 ? 9.296 4.230 -32.771 1.00 68.56 71 THR A O 1
ATOM 543 N N . PRO A 1 72 ? 8.335 5.736 -34.147 1.00 69.62 72 PRO A N 1
ATOM 544 C CA . PRO A 1 72 ? 8.778 5.102 -35.399 1.00 69.62 72 PRO A CA 1
ATOM 545 C C .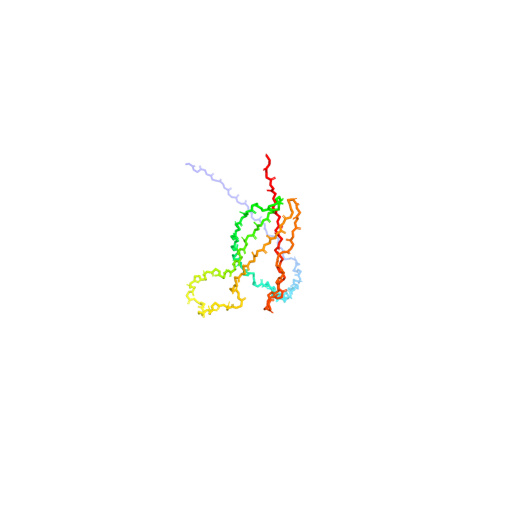 PRO A 1 72 ? 10.287 4.817 -35.490 1.00 69.62 72 PRO A C 1
ATOM 547 O O . PRO A 1 72 ? 10.711 3.979 -36.279 1.00 69.62 72 PRO A O 1
ATOM 550 N N . GLU A 1 73 ? 11.092 5.509 -34.685 1.00 66.38 73 GLU A N 1
ATOM 551 C CA . GLU A 1 73 ? 12.557 5.458 -34.709 1.00 66.38 73 GLU A CA 1
ATOM 552 C C . GLU A 1 73 ? 13.165 4.607 -33.580 1.00 66.38 73 GLU A C 1
ATOM 554 O O . GLU A 1 73 ? 14.379 4.404 -33.545 1.00 66.38 73 GLU A O 1
ATOM 559 N N . ALA A 1 74 ? 12.353 4.105 -32.643 1.00 62.72 74 ALA A N 1
ATOM 560 C CA . ALA A 1 74 ? 12.847 3.333 -31.510 1.00 62.72 74 ALA A CA 1
ATOM 561 C C . ALA A 1 74 ? 12.653 1.826 -31.754 1.00 62.72 74 ALA A C 1
ATOM 563 O O . ALA A 1 74 ? 11.529 1.394 -32.017 1.00 62.72 74 ALA A O 1
ATOM 564 N N . PRO A 1 75 ? 13.706 0.993 -31.631 1.00 61.56 75 PRO A N 1
ATOM 565 C CA . PRO A 1 75 ? 13.527 -0.454 -31.642 1.00 61.56 75 PRO A CA 1
ATOM 566 C C . PRO A 1 75 ? 12.583 -0.855 -30.503 1.00 61.56 75 PRO A C 1
ATOM 568 O O . PRO A 1 75 ? 12.678 -0.300 -29.405 1.00 61.56 75 PRO A O 1
ATOM 571 N N . PHE A 1 76 ? 11.686 -1.817 -30.760 1.00 58.50 76 PHE A N 1
ATOM 572 C CA . PHE A 1 76 ? 10.805 -2.407 -29.748 1.00 58.50 76 PHE A CA 1
ATOM 573 C C . PHE A 1 76 ? 11.646 -2.875 -28.558 1.00 58.50 76 PHE A C 1
ATOM 575 O O . PHE A 1 76 ? 12.266 -3.938 -28.588 1.00 58.50 76 PHE A O 1
ATOM 582 N N . LYS A 1 77 ? 11.694 -2.060 -27.505 1.00 62.03 77 LYS A N 1
ATOM 583 C CA . LYS A 1 77 ? 12.317 -2.447 -26.249 1.00 62.03 77 LYS A CA 1
ATOM 584 C C . LYS A 1 77 ? 11.313 -3.338 -25.540 1.00 62.03 77 LYS A C 1
ATOM 586 O O . LYS A 1 77 ? 10.225 -2.887 -25.190 1.00 62.03 77 LYS A O 1
ATOM 591 N N . GLN A 1 78 ? 11.661 -4.609 -25.392 1.00 63.12 78 GLN A N 1
ATOM 592 C CA . GLN A 1 78 ? 10.878 -5.528 -24.582 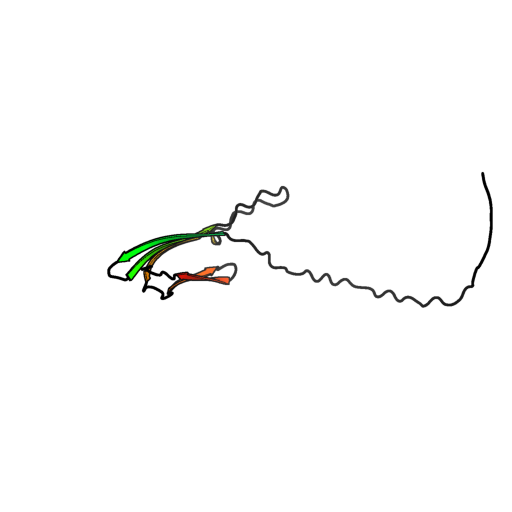1.00 63.12 78 GLN A CA 1
ATOM 593 C C . GLN A 1 78 ? 10.779 -4.941 -23.160 1.00 63.12 78 GLN A C 1
ATOM 595 O O . GLN A 1 78 ? 11.803 -4.465 -22.658 1.00 63.12 78 GLN A O 1
ATOM 600 N N . PRO A 1 79 ? 9.581 -4.906 -22.542 1.00 62.47 79 PRO A N 1
ATOM 601 C CA . PRO A 1 79 ? 9.429 -4.416 -21.177 1.00 62.47 79 PRO A CA 1
ATOM 602 C C . PRO A 1 79 ? 10.344 -5.231 -20.271 1.00 62.47 79 PRO A C 1
ATOM 604 O O . PRO A 1 79 ? 10.367 -6.462 -20.358 1.00 62.47 79 PRO A O 1
ATOM 607 N N . ASP A 1 80 ? 11.141 -4.550 -19.454 1.00 64.38 80 ASP A N 1
ATOM 608 C CA . ASP A 1 80 ? 12.104 -5.231 -18.595 1.00 64.38 80 ASP A CA 1
ATOM 609 C C . ASP A 1 80 ? 11.322 -5.912 -17.456 1.00 64.38 80 ASP A C 1
ATOM 611 O O . ASP A 1 80 ? 10.661 -5.236 -16.662 1.00 64.38 80 ASP A O 1
ATOM 615 N N . PRO A 1 81 ? 11.333 -7.256 -17.372 1.00 60.88 81 PRO A N 1
ATOM 616 C CA . PRO A 1 81 ? 10.543 -7.985 -16.386 1.00 60.88 81 PRO A CA 1
ATOM 617 C C . PRO A 1 81 ? 10.967 -7.674 -14.946 1.00 60.88 81 PRO A C 1
ATOM 619 O O . PRO A 1 81 ? 10.171 -7.880 -14.036 1.00 60.88 81 PRO A O 1
ATOM 622 N N . LEU A 1 82 ? 12.176 -7.140 -14.724 1.00 62.19 82 LEU A N 1
ATOM 623 C CA . LEU A 1 82 ? 12.628 -6.686 -13.405 1.00 62.19 82 LEU A CA 1
ATOM 624 C C . LEU A 1 82 ? 11.940 -5.382 -12.962 1.00 62.19 82 LEU A C 1
ATOM 626 O O . LEU A 1 82 ? 12.006 -5.023 -11.786 1.00 62.19 82 LEU A O 1
ATOM 630 N N . LEU A 1 83 ? 11.270 -4.673 -13.879 1.00 65.94 83 LEU A N 1
ATOM 631 C CA . LEU A 1 83 ? 10.563 -3.417 -13.604 1.00 65.94 83 LEU A CA 1
ATOM 632 C C . LEU A 1 83 ? 9.123 -3.621 -13.120 1.00 65.94 83 LEU A C 1
ATOM 634 O O . LEU A 1 83 ? 8.562 -2.715 -12.495 1.00 65.94 83 LEU A O 1
ATOM 638 N N . ASN A 1 84 ? 8.546 -4.798 -13.374 1.00 79.50 84 ASN A N 1
ATOM 639 C CA . ASN A 1 84 ? 7.174 -5.126 -13.008 1.00 79.50 84 ASN A CA 1
ATOM 640 C C . ASN A 1 84 ? 7.162 -6.025 -11.772 1.00 79.50 84 ASN A C 1
ATOM 642 O O . ASN A 1 84 ? 7.658 -7.149 -11.806 1.00 79.50 84 ASN A O 1
ATOM 646 N N . TRP A 1 85 ? 6.571 -5.553 -10.676 1.00 84.38 85 TRP A N 1
ATOM 647 C CA . TRP A 1 85 ? 6.491 -6.328 -9.439 1.00 84.38 85 TRP A CA 1
ATOM 648 C C . TRP A 1 85 ? 5.177 -6.088 -8.707 1.00 84.38 85 TRP A C 1
ATOM 650 O O . TRP A 1 85 ? 4.615 -4.997 -8.752 1.00 84.38 85 TRP A O 1
ATOM 660 N N . SER A 1 86 ? 4.713 -7.113 -7.993 1.00 89.06 86 SER A N 1
ATOM 661 C CA . SER A 1 86 ? 3.513 -7.062 -7.160 1.00 89.06 86 SER A CA 1
ATOM 662 C C . SER A 1 86 ? 3.786 -7.743 -5.824 1.00 89.06 86 SER A C 1
ATOM 664 O O . SER A 1 86 ? 4.234 -8.886 -5.796 1.00 89.06 86 SER A O 1
ATOM 666 N N . ASN A 1 87 ? 3.506 -7.050 -4.722 1.00 91.50 87 ASN A N 1
ATOM 667 C CA . ASN A 1 87 ? 3.654 -7.554 -3.360 1.00 91.50 87 ASN A CA 1
ATOM 668 C C . ASN A 1 87 ? 2.329 -7.418 -2.610 1.00 91.50 87 ASN A C 1
ATOM 670 O O . ASN A 1 87 ? 1.719 -6.351 -2.628 1.00 91.50 87 ASN A O 1
ATOM 674 N N . SER A 1 88 ? 1.918 -8.473 -1.907 1.00 94.25 88 SER A N 1
ATOM 675 C CA . SER A 1 88 ? 0.730 -8.465 -1.050 1.00 94.25 88 SER A CA 1
ATOM 676 C C . SER A 1 88 ? 1.096 -8.936 0.350 1.00 94.25 88 SER A C 1
ATOM 678 O O . SER A 1 88 ? 1.752 -9.964 0.509 1.00 94.25 88 SER A O 1
ATOM 680 N N . PHE A 1 89 ? 0.669 -8.196 1.368 1.00 94.06 89 PHE A N 1
ATOM 681 C CA . PHE A 1 89 ? 0.960 -8.504 2.767 1.00 94.06 89 PHE A CA 1
ATOM 682 C C . PHE A 1 89 ? -0.184 -8.075 3.688 1.00 94.06 89 PHE A C 1
ATOM 684 O O . PHE A 1 89 ? -0.981 -7.193 3.366 1.00 94.06 89 PHE A O 1
ATOM 691 N N . ALA A 1 90 ? -0.266 -8.721 4.849 1.00 96.12 90 ALA A N 1
ATOM 692 C CA . ALA A 1 90 ? -1.220 -8.400 5.902 1.00 96.12 90 ALA A CA 1
ATOM 693 C C . ALA A 1 90 ? -0.468 -7.867 7.125 1.00 96.12 90 ALA A C 1
ATOM 695 O O . ALA A 1 90 ? 0.466 -8.504 7.606 1.00 96.12 90 ALA A O 1
ATOM 696 N N . LEU A 1 91 ? -0.890 -6.710 7.629 1.00 96.12 91 LEU A N 1
ATOM 697 C CA . LEU A 1 91 ? -0.295 -6.041 8.783 1.00 96.12 91 LEU A CA 1
ATOM 698 C C . LEU A 1 91 ? -1.309 -5.948 9.914 1.00 96.12 91 LEU A C 1
ATOM 700 O O . LEU A 1 91 ? -2.506 -5.788 9.670 1.00 96.12 91 LEU A O 1
ATOM 704 N N . LEU A 1 92 ? -0.815 -5.982 11.148 1.00 97.56 92 LEU A N 1
ATOM 705 C CA . LEU A 1 92 ? -1.588 -5.658 12.339 1.00 97.56 92 LEU A CA 1
ATOM 706 C C . LEU A 1 92 ? -0.991 -4.397 12.968 1.00 97.56 92 LEU A C 1
ATOM 708 O O . LEU A 1 92 ? 0.144 -4.405 13.440 1.00 97.56 92 LEU A O 1
ATOM 712 N N . LEU A 1 93 ? -1.743 -3.302 12.925 1.00 97.19 93 LEU A N 1
ATOM 713 C CA . LEU A 1 93 ? -1.273 -1.966 13.275 1.00 97.19 93 LEU A CA 1
ATOM 714 C C . LEU A 1 93 ? -1.944 -1.466 14.555 1.00 97.19 93 LEU A C 1
ATOM 716 O O . LEU A 1 93 ? -3.145 -1.651 14.770 1.00 97.19 93 LEU A O 1
ATOM 720 N N . GLN A 1 94 ? -1.166 -0.768 15.379 1.00 97.06 94 GLN A N 1
ATOM 721 C CA . GLN A 1 94 ? -1.703 0.068 16.450 1.00 97.06 94 GLN A CA 1
ATOM 722 C C . GLN A 1 94 ? -2.183 1.397 15.855 1.00 97.06 94 GLN A C 1
ATOM 724 O O . GLN A 1 94 ? -1.505 1.976 15.005 1.00 97.06 94 GLN A O 1
ATOM 729 N N . SER A 1 95 ? -3.332 1.899 16.318 1.00 96.50 95 SER A N 1
ATOM 730 C CA . SER A 1 95 ? -3.883 3.171 15.836 1.00 96.50 95 SER A CA 1
ATOM 731 C C . SER A 1 95 ? -2.876 4.314 16.012 1.00 96.50 95 SER A C 1
ATOM 733 O O . SER A 1 95 ? -2.364 4.545 17.107 1.00 96.50 95 SER A O 1
ATOM 735 N N . GLY A 1 96 ? -2.586 5.022 14.923 1.00 95.75 96 GLY A N 1
ATOM 736 C CA . GLY A 1 96 ? -1.678 6.166 14.887 1.00 95.75 96 GLY A CA 1
ATOM 737 C C . GLY A 1 96 ? -0.185 5.822 14.862 1.00 95.75 96 GLY A C 1
ATOM 738 O O . GLY A 1 96 ? 0.621 6.741 14.698 1.00 95.75 96 GLY A O 1
ATOM 739 N N . LYS A 1 97 ? 0.205 4.544 14.971 1.00 97.19 97 LYS A N 1
ATOM 740 C CA . LYS A 1 97 ? 1.612 4.124 14.957 1.00 97.19 97 LYS A CA 1
ATOM 741 C C . LYS A 1 97 ? 2.024 3.635 13.559 1.00 97.19 97 LYS A C 1
ATOM 743 O O . LYS A 1 97 ? 1.451 2.653 13.087 1.00 97.19 97 LYS A O 1
ATOM 748 N N . PRO A 1 98 ? 2.991 4.291 12.894 1.00 96.12 98 PRO A N 1
ATOM 749 C CA . PRO A 1 98 ? 3.488 3.830 11.603 1.00 96.12 98 PRO A CA 1
ATOM 750 C C . PRO A 1 98 ? 4.272 2.517 11.726 1.00 96.12 98 PRO A C 1
ATOM 752 O O . PRO A 1 98 ? 4.889 2.239 12.758 1.00 96.12 98 PRO A O 1
ATOM 755 N N . MET A 1 99 ? 4.260 1.723 10.657 1.00 94.75 99 MET A N 1
ATOM 756 C CA . MET A 1 99 ? 5.029 0.488 10.519 1.00 94.75 99 MET A CA 1
ATOM 757 C C . MET A 1 99 ? 5.603 0.384 9.106 1.00 94.75 99 MET A C 1
ATOM 759 O O . MET A 1 99 ? 4.878 0.564 8.127 1.00 94.75 99 MET A O 1
ATOM 763 N N . VAL A 1 100 ? 6.890 0.055 8.998 1.00 94.06 100 VAL A N 1
ATOM 764 C CA . VAL A 1 100 ? 7.522 -0.264 7.711 1.00 94.06 100 VAL A CA 1
ATOM 765 C C . VAL A 1 100 ? 7.078 -1.659 7.287 1.00 94.06 100 VAL A C 1
ATOM 767 O O . VAL A 1 100 ? 7.272 -2.625 8.020 1.00 94.06 100 VAL A O 1
ATOM 770 N N . ALA A 1 101 ? 6.451 -1.749 6.119 1.00 90.75 101 ALA A N 1
ATOM 771 C CA . ALA A 1 101 ? 5.831 -2.971 5.626 1.00 90.75 101 ALA A CA 1
ATOM 772 C C . ALA A 1 101 ? 6.653 -3.677 4.545 1.00 90.75 101 ALA A C 1
ATOM 774 O O . ALA A 1 101 ? 6.608 -4.899 4.426 1.00 90.75 101 ALA A O 1
ATOM 775 N N . LEU A 1 102 ? 7.395 -2.906 3.751 1.00 87.94 102 LEU A N 1
ATOM 776 C CA . LEU A 1 102 ? 8.235 -3.426 2.683 1.00 87.94 102 LEU A CA 1
ATOM 777 C C . LEU A 1 102 ? 9.455 -2.531 2.516 1.00 87.94 102 LEU A C 1
ATOM 779 O O . LEU A 1 102 ? 9.318 -1.317 2.383 1.00 87.94 102 LEU A O 1
ATOM 783 N N . GLU A 1 103 ? 10.627 -3.148 2.436 1.00 87.94 103 GLU A N 1
ATOM 784 C CA . GLU A 1 103 ? 11.837 -2.524 1.918 1.00 87.94 103 GLU A CA 1
ATOM 785 C C . GLU A 1 103 ? 12.319 -3.347 0.731 1.00 87.94 103 GLU A C 1
ATOM 787 O O . GLU A 1 103 ? 12.490 -4.561 0.828 1.00 87.94 103 GLU A O 1
ATOM 792 N N . THR A 1 104 ? 12.510 -2.696 -0.410 1.00 79.62 104 THR A N 1
ATOM 793 C CA . THR A 1 104 ? 12.994 -3.349 -1.625 1.00 79.62 104 THR A CA 1
ATOM 794 C C . THR A 1 104 ? 14.102 -2.531 -2.264 1.00 79.62 104 THR A C 1
ATOM 796 O O . THR A 1 104 ? 14.131 -1.299 -2.186 1.00 79.62 104 THR A O 1
ATOM 799 N N . SER A 1 105 ? 15.045 -3.228 -2.888 1.00 78.81 105 SER A N 1
ATOM 800 C CA . SER A 1 105 ? 16.089 -2.629 -3.705 1.00 78.81 105 SER A CA 1
ATOM 801 C C . SER A 1 105 ? 15.992 -3.176 -5.119 1.00 78.81 105 SER A C 1
ATOM 803 O O . SER A 1 105 ? 16.114 -4.382 -5.322 1.00 78.81 105 SER A O 1
ATOM 805 N N . ASP A 1 106 ? 15.816 -2.291 -6.092 1.00 68.31 106 ASP A N 1
ATOM 806 C CA . ASP A 1 106 ? 15.881 -2.647 -7.506 1.00 68.31 106 ASP A CA 1
ATOM 807 C C . ASP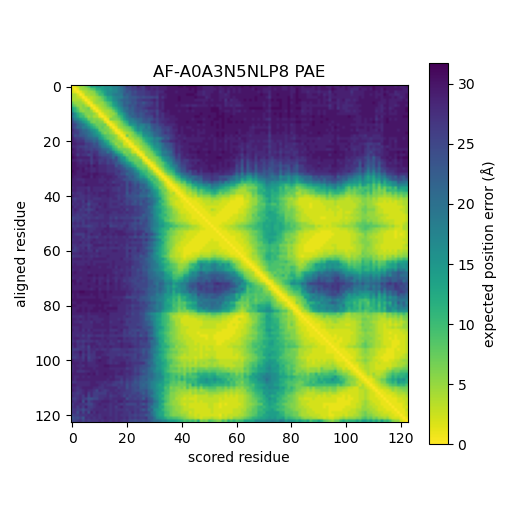 A 1 106 ? 17.318 -3.082 -7.847 1.00 68.31 106 ASP A C 1
ATOM 809 O O . ASP A 1 106 ? 18.266 -2.322 -7.643 1.00 68.31 106 ASP A O 1
ATOM 813 N N . ALA A 1 107 ? 17.491 -4.307 -8.347 1.00 63.72 107 ALA A N 1
ATOM 814 C CA . ALA A 1 107 ? 18.803 -4.868 -8.664 1.00 63.72 107 ALA A CA 1
ATOM 815 C C . ALA A 1 107 ? 19.524 -4.109 -9.794 1.00 63.72 107 ALA A C 1
ATOM 817 O O . ALA A 1 107 ? 20.754 -4.031 -9.792 1.00 63.72 107 ALA A O 1
ATOM 818 N N . VAL A 1 108 ? 18.772 -3.524 -10.732 1.00 65.19 108 VAL A N 1
ATOM 819 C CA . VAL A 1 108 ? 19.303 -2.838 -11.918 1.00 65.19 108 VAL A CA 1
ATOM 820 C C . VAL A 1 108 ? 19.689 -1.409 -11.569 1.00 65.19 108 VAL A C 1
ATOM 822 O O . VAL A 1 108 ? 20.793 -0.954 -11.865 1.00 65.19 108 VAL A O 1
ATOM 825 N N . THR A 1 109 ? 18.788 -0.688 -10.902 1.00 68.69 109 THR A N 1
ATOM 826 C CA . THR A 1 109 ? 18.995 0.738 -10.611 1.00 68.69 109 THR A CA 1
ATOM 827 C C . THR A 1 109 ? 19.607 0.998 -9.237 1.00 68.69 109 THR A C 1
ATOM 829 O O . THR A 1 109 ? 19.950 2.140 -8.927 1.00 68.69 109 THR A O 1
ATOM 832 N N . LYS A 1 110 ? 19.732 -0.040 -8.395 1.00 75.38 110 LYS A N 1
ATOM 833 C CA . LYS A 1 110 ? 20.097 0.045 -6.968 1.00 75.38 110 LYS A CA 1
ATOM 834 C C . LYS A 1 110 ? 19.221 1.021 -6.173 1.00 75.38 110 LYS A C 1
ATOM 836 O O . LYS A 1 110 ? 19.603 1.451 -5.083 1.00 75.38 110 LYS A O 1
ATOM 841 N N . ARG A 1 111 ? 18.046 1.384 -6.699 1.00 73.94 111 ARG A N 1
ATOM 842 C CA . ARG A 1 111 ? 17.100 2.277 -6.027 1.00 73.94 111 ARG A CA 1
ATOM 843 C C . ARG A 1 111 ? 16.471 1.534 -4.863 1.00 73.94 111 ARG A C 1
ATOM 845 O O . ARG A 1 111 ? 15.951 0.435 -5.038 1.00 73.94 111 ARG A O 1
ATOM 852 N N . ARG A 1 112 ? 16.525 2.146 -3.683 1.00 81.94 112 ARG A N 1
ATOM 853 C CA . ARG A 1 112 ? 15.837 1.657 -2.489 1.00 81.94 112 ARG A CA 1
ATOM 854 C C . ARG A 1 112 ? 14.454 2.285 -2.417 1.00 81.94 112 ARG A C 1
ATOM 856 O O . ARG A 1 112 ? 14.324 3.497 -2.561 1.00 81.94 112 ARG A O 1
ATOM 863 N N . MET A 1 113 ? 13.450 1.458 -2.181 1.00 82.50 113 MET A N 1
ATOM 864 C CA . MET A 1 113 ? 12.076 1.866 -1.930 1.00 82.50 113 MET A CA 1
ATOM 865 C C . MET A 1 113 ? 11.643 1.285 -0.587 1.00 82.50 113 MET A C 1
ATOM 867 O O . MET A 1 113 ? 11.863 0.104 -0.323 1.00 82.50 113 MET A O 1
ATOM 871 N N . SER A 1 114 ? 11.038 2.122 0.250 1.00 90.62 114 SER A N 1
ATOM 872 C CA . SER A 1 114 ? 10.443 1.721 1.522 1.00 90.62 114 SER A CA 1
ATOM 873 C C . SER A 1 114 ? 8.974 2.123 1.525 1.00 90.62 114 SER A C 1
ATOM 875 O O . SER A 1 114 ? 8.620 3.192 1.022 1.00 90.62 114 SER A O 1
ATOM 877 N N . ILE A 1 115 ? 8.124 1.244 2.044 1.00 90.00 115 ILE A N 1
ATOM 878 C CA . ILE A 1 115 ? 6.686 1.459 2.168 1.00 90.00 115 ILE A CA 1
ATOM 879 C C . ILE A 1 115 ? 6.342 1.455 3.648 1.00 90.00 115 ILE A C 1
ATOM 881 O O . ILE A 1 115 ? 6.448 0.427 4.319 1.00 90.00 115 ILE A O 1
ATOM 885 N N . GLU A 1 116 ? 5.899 2.607 4.137 1.00 94.75 116 GLU A N 1
ATOM 886 C CA . GLU A 1 116 ? 5.393 2.783 5.492 1.00 94.75 116 GLU A CA 1
ATOM 887 C C . GLU A 1 116 ? 3.865 2.839 5.474 1.00 94.75 116 GLU A C 1
ATOM 889 O O . GLU A 1 116 ? 3.260 3.525 4.648 1.00 94.75 116 GLU A O 1
ATOM 894 N N . VAL A 1 117 ? 3.237 2.120 6.401 1.00 95.12 117 VAL A N 1
ATOM 895 C CA . VAL A 1 117 ? 1.786 2.101 6.568 1.00 95.12 117 VAL A CA 1
ATOM 896 C C . VAL A 1 117 ? 1.436 2.663 7.937 1.00 95.12 117 VAL A C 1
ATOM 898 O O . VAL A 1 117 ? 1.915 2.195 8.970 1.00 95.12 117 VAL A O 1
ATOM 901 N N . LYS A 1 118 ? 0.554 3.663 7.940 1.00 96.69 118 LYS A N 1
ATOM 902 C CA . LYS A 1 118 ? -0.023 4.267 9.139 1.00 96.69 118 LYS A CA 1
ATOM 903 C C . LYS A 1 118 ? -1.538 4.289 8.995 1.00 96.69 118 LYS A C 1
ATOM 905 O O . LYS A 1 118 ? -2.057 4.761 7.988 1.00 96.69 118 LYS A O 1
ATOM 910 N N . ALA A 1 119 ? -2.237 3.806 10.014 1.00 95.88 119 ALA A N 1
ATOM 911 C CA . ALA A 1 119 ? -3.694 3.788 10.049 1.00 95.88 119 ALA A CA 1
ATOM 912 C C . ALA A 1 119 ? -4.204 4.319 11.393 1.00 95.88 119 ALA A C 1
ATOM 914 O O . ALA A 1 119 ? -3.557 4.135 12.425 1.00 95.88 119 ALA A O 1
ATOM 915 N N . THR A 1 120 ? -5.366 4.970 11.378 1.00 96.62 120 THR A N 1
ATOM 916 C CA . THR A 1 120 ? -5.972 5.607 12.556 1.00 96.62 120 THR A CA 1
ATOM 917 C C . THR A 1 120 ? -7.455 5.259 12.620 1.00 96.62 120 TH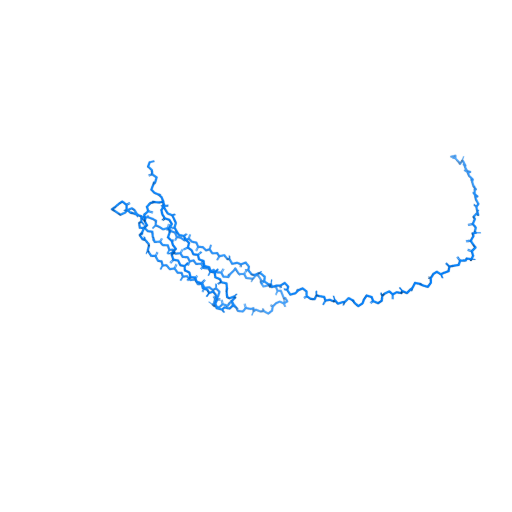R A C 1
ATOM 919 O O . THR A 1 120 ? -8.150 5.360 11.612 1.00 96.62 120 THR A O 1
ATOM 922 N N . ILE A 1 121 ? -7.945 4.879 13.802 1.00 94.25 121 ILE A N 1
ATOM 923 C CA . ILE A 1 121 ? -9.383 4.727 14.067 1.00 94.25 121 ILE A CA 1
ATOM 924 C C . ILE A 1 121 ? -9.961 6.116 14.358 1.00 94.25 121 ILE A C 1
ATOM 926 O O . ILE A 1 121 ? -9.535 6.768 15.314 1.00 94.25 121 ILE A O 1
ATOM 930 N N . LEU A 1 122 ? -10.910 6.564 13.536 1.00 93.19 122 LEU A N 1
ATOM 931 C CA . LEU A 1 122 ? -11.666 7.792 13.787 1.00 93.19 122 LEU A CA 1
ATOM 932 C C . LEU A 1 122 ? -12.756 7.504 14.827 1.00 93.19 122 LEU A C 1
ATOM 934 O O . LEU A 1 122 ? -13.400 6.457 14.766 1.00 93.19 122 LEU A O 1
ATOM 938 N N . LYS A 1 123 ? -12.904 8.408 15.796 1.00 81.81 123 LYS A N 1
ATOM 939 C CA . LYS A 1 123 ? -13.930 8.355 16.842 1.00 81.81 123 LYS A CA 1
ATOM 940 C C . LYS A 1 123 ? -15.071 9.299 16.510 1.00 81.81 123 LYS A C 1
ATOM 942 O O . LYS A 1 123 ? -14.769 10.359 15.918 1.00 81.81 123 LYS A O 1
#

Solvent-accessible surface area (backbone atoms only — not comparable to full-atom values): 8541 Å² total; per-residue (Å²): 134,86,83,94,86,86,88,79,88,89,86,84,78,96,75,82,83,76,85,76,76,73,78,81,73,75,75,74,76,72,76,74,81,68,74,84,82,78,79,71,52,74,49,77,49,75,52,76,44,82,52,97,89,29,38,36,33,42,37,37,41,37,32,45,68,67,87,75,76,87,50,98,88,58,77,88,73,74,81,59,71,90,58,47,50,75,50,74,51,77,46,81,36,54,67,70,44,72,42,80,77,46,76,49,66,44,88,87,77,66,47,74,48,74,43,73,49,68,50,68,82,86,130

Foldseek 3Di:
DDDDDDDDDDDDDDDDDDPPPPPPPPPPPPVPPPPDDFDKDKDKDWDWDDDPQWIKIKIKIWIDRPDDDDDVPDDPDDGDPLRTDMDIDIDIGHAQDKDWDDWDARPPVRDIDIDIDHHHDDD